Protein AF-T1ANB5-F1 (afdb_monomer)

Foldseek 3Di:
DADQQPPDPPVPDDDDPDADEHEDECAAPRHHVVSSVVVQVPDPDHHHYHYHYPAYDVRVVNVVVVVVVVCVVCVVVDDPPDDDD

Structure (mmCIF, N/CA/C/O backbone):
data_AF-T1ANB5-F1
#
_entry.id   AF-T1ANB5-F1
#
loop_
_atom_site.group_PDB
_atom_site.id
_atom_site.type_symbol
_atom_site.label_atom_id
_atom_site.label_alt_id
_atom_site.label_comp_id
_atom_site.label_asym_id
_atom_site.label_entity_id
_atom_site.label_seq_id
_atom_site.pdbx_PDB_ins_code
_atom_site.Cartn_x
_atom_site.Cartn_y
_atom_site.Cartn_z
_atom_site.occupancy
_atom_site.B_iso_or_equiv
_atom_site.auth_seq_id
_atom_site.auth_comp_id
_atom_site.auth_asym_id
_atom_site.auth_atom_id
_atom_site.pdbx_PDB_model_num
ATOM 1 N N . MET A 1 1 ? 5.662 -3.748 3.805 1.00 53.22 1 MET A N 1
ATOM 2 C CA . MET A 1 1 ? 6.329 -4.536 2.751 1.00 53.22 1 MET A CA 1
ATOM 3 C C . MET A 1 1 ? 5.253 -4.909 1.753 1.00 53.22 1 MET A C 1
ATOM 5 O O . MET A 1 1 ? 4.153 -5.231 2.193 1.00 53.22 1 MET A O 1
ATOM 9 N N . ALA A 1 2 ? 5.536 -4.781 0.463 1.00 45.91 2 ALA A N 1
ATOM 10 C CA . ALA A 1 2 ? 4.602 -5.118 -0.597 1.00 45.91 2 ALA A CA 1
ATOM 11 C C . ALA A 1 2 ? 4.213 -6.609 -0.573 1.00 45.91 2 ALA A C 1
ATOM 13 O O . ALA A 1 2 ? 5.082 -7.446 -0.312 1.00 45.91 2 ALA A O 1
ATOM 14 N N . PRO A 1 3 ? 2.946 -6.966 -0.846 1.00 56.62 3 PRO A N 1
ATOM 15 C CA . PRO A 1 3 ? 2.576 -8.353 -1.092 1.00 56.62 3 PRO A CA 1
ATOM 16 C C . PRO A 1 3 ? 3.220 -8.834 -2.410 1.00 56.62 3 PRO A C 1
ATOM 18 O O . PRO A 1 3 ? 3.139 -8.117 -3.405 1.00 56.62 3 PRO A O 1
ATOM 21 N N . PRO A 1 4 ? 3.848 -10.028 -2.461 1.00 60.69 4 PRO A N 1
ATOM 22 C CA . PRO A 1 4 ? 4.484 -10.563 -3.673 1.00 60.69 4 PRO A CA 1
ATOM 23 C C . PRO A 1 4 ? 3.460 -11.081 -4.701 1.00 60.69 4 PRO A C 1
ATOM 25 O O . PRO A 1 4 ? 3.416 -12.277 -5.004 1.00 60.69 4 PRO A O 1
ATOM 28 N N . VAL A 1 5 ? 2.610 -10.193 -5.223 1.00 56.81 5 VAL A N 1
ATOM 29 C CA . VAL A 1 5 ? 1.555 -10.521 -6.193 1.00 56.81 5 VAL A CA 1
ATOM 30 C C . VAL A 1 5 ? 2.182 -11.161 -7.440 1.00 56.81 5 VAL A C 1
ATOM 32 O O . VAL A 1 5 ? 3.106 -10.612 -8.029 1.00 56.81 5 VAL A O 1
ATOM 35 N N . GLY A 1 6 ? 1.721 -12.365 -7.801 1.00 56.62 6 GLY A N 1
ATOM 36 C CA . GLY A 1 6 ? 2.227 -13.146 -8.942 1.00 56.62 6 GLY A CA 1
ATOM 37 C C . GLY A 1 6 ? 3.211 -14.277 -8.602 1.00 56.62 6 GLY A C 1
ATOM 38 O O . GLY A 1 6 ? 3.461 -15.125 -9.454 1.00 56.62 6 GLY A O 1
ATOM 39 N N . ARG A 1 7 ? 3.735 -14.353 -7.367 1.00 53.03 7 ARG A N 1
ATOM 40 C CA . ARG A 1 7 ? 4.653 -15.436 -6.931 1.00 53.03 7 ARG A CA 1
ATOM 41 C C . ARG A 1 7 ? 3.989 -16.513 -6.062 1.00 53.03 7 ARG A C 1
ATOM 43 O O . ARG A 1 7 ? 4.517 -17.616 -5.950 1.00 53.03 7 ARG A O 1
ATOM 50 N N . TRP A 1 8 ? 2.817 -16.213 -5.503 1.00 53.88 8 TRP A N 1
ATOM 51 C CA . TRP A 1 8 ? 1.938 -17.145 -4.792 1.00 53.88 8 TRP A CA 1
ATOM 52 C C . TRP A 1 8 ? 0.478 -16.924 -5.208 1.00 53.88 8 TRP A C 1
ATOM 54 O O . TRP A 1 8 ? 0.129 -15.797 -5.570 1.00 53.88 8 TRP A O 1
ATOM 64 N N . PRO A 1 9 ? -0.382 -17.960 -5.168 1.00 51.38 9 PRO A N 1
ATOM 65 C CA . PRO A 1 9 ? -1.807 -17.796 -5.422 1.00 51.38 9 PRO A CA 1
ATOM 66 C C . PRO A 1 9 ? -2.430 -16.976 -4.284 1.00 51.38 9 PRO A C 1
ATOM 68 O O . PRO A 1 9 ? -2.754 -17.505 -3.222 1.00 51.38 9 PRO A O 1
ATOM 71 N N . PHE A 1 10 ? -2.588 -15.667 -4.498 1.00 54.31 10 PHE A N 1
ATOM 72 C CA . PHE A 1 10 ? -3.316 -14.784 -3.576 1.00 54.31 10 PHE A CA 1
ATOM 73 C C . PHE A 1 10 ? -4.804 -15.135 -3.484 1.00 54.31 10 PHE A C 1
ATOM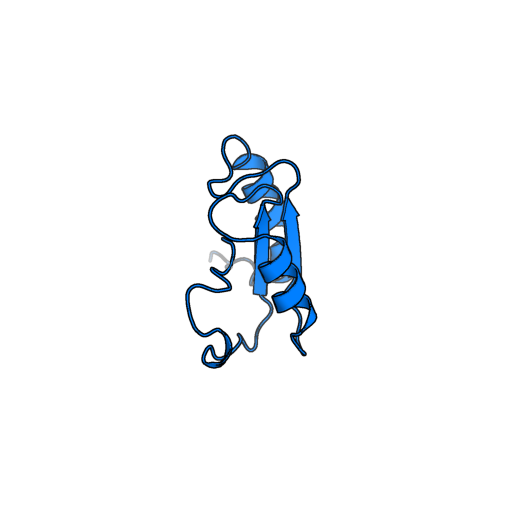 75 O O . PHE A 1 10 ? -5.453 -14.732 -2.526 1.00 54.31 10 PHE A O 1
ATOM 82 N N . ASP A 1 11 ? -5.312 -15.956 -4.406 1.00 53.84 11 ASP A N 1
ATOM 83 C CA . ASP A 1 11 ? -6.674 -16.496 -4.370 1.00 53.84 11 ASP A CA 1
ATOM 84 C C . ASP A 1 11 ? -6.910 -17.436 -3.172 1.00 53.84 11 ASP A C 1
ATOM 86 O O . ASP A 1 11 ? -8.050 -17.655 -2.774 1.00 53.84 11 ASP A O 1
ATOM 90 N N . ALA A 1 12 ? -5.843 -17.979 -2.567 1.00 51.91 12 ALA A N 1
ATOM 91 C CA . ALA A 1 12 ? -5.920 -18.867 -1.402 1.00 51.91 12 ALA A CA 1
ATOM 92 C C . ALA A 1 12 ? -5.616 -18.165 -0.063 1.00 51.91 12 ALA A C 1
ATOM 94 O O . ALA A 1 12 ? -5.634 -18.806 0.991 1.00 51.91 12 ALA A O 1
ATOM 95 N N . LEU A 1 13 ? -5.304 -16.865 -0.077 1.00 61.00 13 LEU A N 1
ATOM 96 C CA . LEU A 1 13 ? -5.012 -16.105 1.135 1.00 61.00 13 LEU A CA 1
ATOM 97 C C . LEU A 1 13 ? -6.315 -15.586 1.741 1.00 61.00 13 LEU A C 1
ATOM 99 O O . LEU A 1 13 ? -6.986 -14.731 1.168 1.00 61.00 13 LEU A O 1
ATOM 103 N N . ALA A 1 14 ? -6.650 -16.079 2.934 1.00 68.56 14 ALA A N 1
ATOM 104 C CA . ALA A 1 14 ? -7.689 -15.468 3.750 1.00 68.56 14 ALA A CA 1
ATOM 1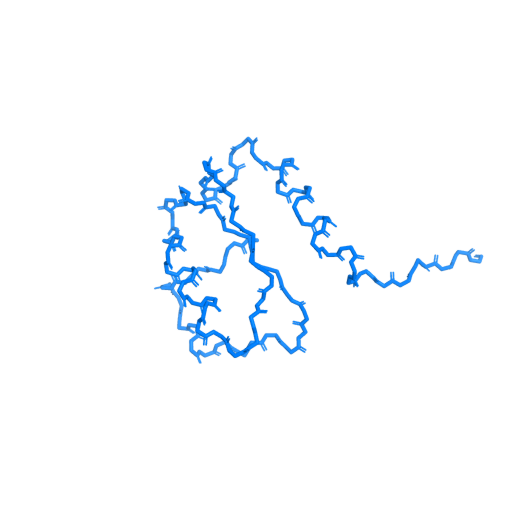05 C C . ALA A 1 14 ? -7.296 -14.009 4.028 1.00 68.56 14 ALA A C 1
ATOM 107 O O . ALA A 1 14 ? -6.308 -13.741 4.719 1.00 68.56 14 ALA A O 1
ATOM 108 N N . LEU A 1 15 ? -8.039 -13.072 3.438 1.00 77.38 15 LEU A N 1
ATOM 109 C CA . LEU A 1 15 ? -7.789 -11.648 3.617 1.00 77.38 15 LEU A CA 1
ATOM 110 C C . LEU A 1 15 ? -7.993 -11.267 5.093 1.00 77.38 15 LEU A C 1
ATOM 112 O O . LEU A 1 15 ? -8.891 -11.810 5.745 1.00 77.38 15 LEU A O 1
ATOM 116 N N . PRO A 1 16 ? -7.196 -10.333 5.640 1.00 81.19 16 PRO A N 1
ATOM 117 C CA . PRO A 1 16 ? -7.377 -9.883 7.013 1.00 81.19 16 PRO A CA 1
ATOM 118 C C . PRO A 1 16 ? -8.773 -9.286 7.219 1.00 81.19 16 PRO A C 1
ATOM 120 O O . PRO A 1 16 ? -9.177 -8.372 6.505 1.00 81.19 16 PRO A O 1
ATOM 123 N N . GLY A 1 17 ? -9.487 -9.744 8.250 1.00 83.50 17 GLY A N 1
ATOM 124 C CA . GLY A 1 17 ? -10.760 -9.155 8.688 1.00 83.50 17 GLY A CA 1
ATOM 125 C C . GLY A 1 17 ? -10.600 -7.850 9.482 1.00 83.50 17 GLY A C 1
ATOM 126 O O . GLY A 1 17 ? -11.491 -7.476 10.239 1.00 83.50 17 GLY A O 1
ATOM 127 N N . CYS A 1 18 ? -9.444 -7.192 9.384 1.00 86.69 18 CYS A N 1
ATOM 128 C CA . CYS A 1 18 ? -9.093 -5.990 10.133 1.00 86.69 18 CYS A CA 1
ATOM 129 C C . CYS A 1 18 ? -8.439 -4.940 9.220 1.00 86.69 18 CYS A C 1
ATOM 131 O O . CYS A 1 18 ? -7.998 -5.273 8.116 1.00 86.69 18 CYS A O 1
ATOM 133 N N . PRO A 1 19 ? -8.350 -3.668 9.658 1.00 89.50 19 PRO A N 1
ATOM 134 C CA . PRO A 1 19 ? -7.608 -2.652 8.923 1.00 89.50 19 PRO A CA 1
ATOM 135 C C . PRO A 1 19 ? -6.156 -3.081 8.699 1.00 89.50 19 PRO A C 1
ATOM 137 O O . PRO A 1 19 ? -5.466 -3.512 9.623 1.00 89.50 19 PRO A O 1
ATOM 140 N N . TRP A 1 20 ? -5.687 -2.946 7.464 1.00 91.44 20 TRP A N 1
ATOM 141 C CA . TRP A 1 20 ? -4.356 -3.371 7.050 1.00 91.44 20 TRP A CA 1
ATOM 142 C C . TRP A 1 20 ? -3.788 -2.412 6.004 1.00 91.44 20 TRP A C 1
ATOM 144 O O . TRP A 1 20 ? -4.515 -1.653 5.356 1.00 91.44 20 TRP A O 1
ATOM 154 N N . LEU A 1 21 ? -2.460 -2.401 5.905 1.00 93.81 21 LEU A N 1
ATOM 155 C CA . LEU A 1 21 ? -1.682 -1.423 5.150 1.00 93.81 21 LEU A CA 1
ATOM 156 C C . LEU A 1 21 ? -0.799 -2.135 4.125 1.00 93.81 21 LEU A C 1
ATOM 158 O O . LEU A 1 21 ? 0.009 -2.991 4.486 1.00 93.81 21 LEU A O 1
ATOM 162 N N . VAL A 1 22 ? -0.888 -1.704 2.871 1.00 94.81 22 VAL A N 1
ATOM 163 C CA . VAL A 1 22 ? 0.032 -2.069 1.793 1.00 94.81 22 VAL A CA 1
ATOM 164 C C . VAL A 1 22 ? 0.918 -0.867 1.485 1.00 94.81 22 VAL A C 1
ATOM 166 O O . VAL A 1 22 ? 0.428 0.237 1.264 1.00 94.81 22 VAL A O 1
ATOM 169 N N . VAL A 1 23 ? 2.236 -1.075 1.466 1.00 96.00 23 VAL A N 1
ATOM 170 C CA . VAL A 1 23 ? 3.207 -0.061 1.030 1.00 96.00 23 VAL A CA 1
ATOM 171 C C . VAL A 1 23 ? 4.009 -0.638 -0.126 1.00 96.00 23 VAL A C 1
ATOM 173 O O . VAL A 1 23 ? 4.665 -1.665 0.058 1.00 96.00 23 VAL A O 1
ATOM 176 N N . GLN A 1 24 ? 3.952 0.028 -1.277 1.00 96.56 24 GLN A N 1
ATOM 177 C CA . GLN A 1 24 ? 4.563 -0.398 -2.535 1.00 96.56 24 GLN A CA 1
ATOM 178 C C . GLN A 1 24 ? 5.461 0.713 -3.084 1.00 96.56 24 GLN A C 1
ATOM 180 O O . GLN A 1 24 ? 5.037 1.867 -3.175 1.00 96.56 24 GLN A O 1
ATOM 185 N N . GLY A 1 25 ? 6.689 0.363 -3.466 1.00 96.94 25 GLY A N 1
ATOM 186 C CA . GLY A 1 25 ? 7.551 1.242 -4.253 1.00 96.94 25 GLY A CA 1
ATOM 187 C C . GLY A 1 25 ? 7.132 1.234 -5.722 1.00 96.94 25 GLY A C 1
ATOM 188 O O . GLY A 1 25 ? 6.863 0.171 -6.273 1.00 96.94 25 GLY A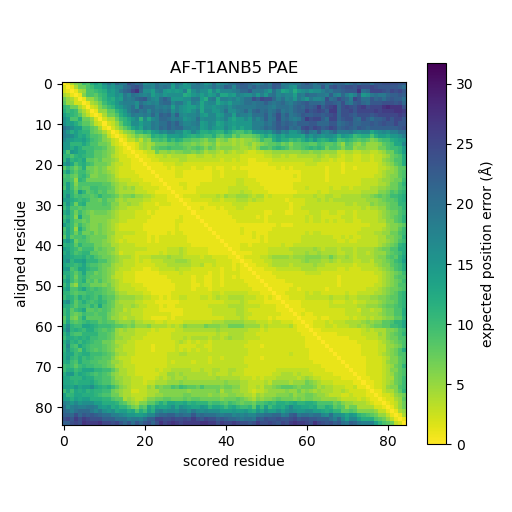 O 1
ATOM 189 N N . GLU A 1 26 ? 7.044 2.400 -6.360 1.00 96.56 26 GLU A N 1
ATOM 190 C CA . GLU A 1 26 ? 6.606 2.498 -7.764 1.00 96.56 26 GLU A CA 1
ATOM 191 C C . GLU A 1 26 ? 7.668 2.062 -8.780 1.00 96.56 26 GLU A C 1
ATOM 193 O O . GLU A 1 26 ? 7.326 1.775 -9.921 1.00 96.56 26 GLU A O 1
ATOM 198 N N . ASN A 1 27 ? 8.932 1.962 -8.363 1.00 96.19 27 ASN A N 1
ATOM 199 C CA . ASN A 1 27 ? 10.037 1.483 -9.194 1.00 96.19 27 ASN A CA 1
ATOM 200 C C . ASN A 1 27 ? 10.543 0.118 -8.701 1.00 96.19 27 ASN A C 1
ATOM 202 O O . ASN A 1 27 ? 11.723 -0.183 -8.863 1.00 96.19 27 ASN A O 1
ATOM 206 N N . ASP A 1 28 ? 9.691 -0.662 -8.025 1.00 94.69 28 ASP A N 1
ATOM 207 C CA . ASP A 1 28 ? 10.042 -1.996 -7.534 1.00 94.69 28 ASP A CA 1
ATOM 208 C C . ASP A 1 28 ? 10.387 -2.920 -8.709 1.00 94.69 28 ASP A C 1
ATOM 210 O O . ASP A 1 28 ? 9.582 -3.192 -9.595 1.00 94.69 28 ASP A O 1
ATOM 214 N N . GLU A 1 29 ? 11.639 -3.358 -8.716 1.00 91.19 29 GLU A N 1
ATOM 215 C CA . GLU A 1 29 ? 12.249 -4.183 -9.746 1.00 91.19 29 GLU A CA 1
ATOM 216 C C . GLU A 1 29 ? 12.040 -5.692 -9.523 1.00 91.19 29 GLU A C 1
ATOM 218 O O . GLU A 1 29 ? 12.383 -6.503 -10.384 1.00 91.19 29 GLU A O 1
ATOM 223 N N . VAL A 1 30 ? 11.498 -6.086 -8.366 1.00 91.44 30 VAL A N 1
ATOM 224 C CA . VAL A 1 30 ? 11.279 -7.486 -7.969 1.00 91.44 30 VAL A CA 1
ATOM 225 C C . VAL A 1 30 ? 9.798 -7.860 -8.033 1.00 91.44 30 VAL A C 1
ATOM 227 O O . VAL A 1 30 ? 9.468 -8.998 -8.375 1.00 91.44 30 VAL A O 1
ATOM 230 N N . VAL A 1 31 ? 8.913 -6.927 -7.686 1.00 88.94 31 VAL A N 1
ATOM 231 C CA . VAL A 1 31 ? 7.456 -7.090 -7.687 1.00 88.94 31 VAL A CA 1
ATOM 232 C C . VAL A 1 31 ? 6.850 -6.006 -8.565 1.00 88.94 31 VAL A C 1
ATOM 234 O O . VAL A 1 31 ? 7.054 -4.831 -8.289 1.00 88.94 31 VAL A O 1
ATOM 237 N N . ASP A 1 32 ? 6.072 -6.396 -9.579 1.00 92.94 32 ASP A N 1
ATOM 238 C CA . ASP A 1 32 ? 5.381 -5.447 -10.458 1.00 92.94 32 ASP A CA 1
ATOM 239 C C . ASP A 1 32 ? 4.417 -4.558 -9.643 1.00 92.94 32 ASP A C 1
ATOM 241 O O . ASP A 1 32 ? 3.411 -5.058 -9.120 1.00 92.94 32 ASP A O 1
ATOM 245 N N . PRO A 1 33 ? 4.685 -3.241 -9.534 1.00 94.00 33 PRO A N 1
ATOM 246 C CA . PRO A 1 33 ? 3.835 -2.329 -8.782 1.00 94.00 33 PRO A CA 1
ATOM 247 C C . PRO A 1 33 ? 2.403 -2.297 -9.315 1.00 94.00 33 PRO A C 1
ATOM 249 O O . PRO A 1 33 ? 1.460 -2.242 -8.525 1.00 94.00 33 PRO A O 1
ATOM 252 N N . GLN A 1 34 ? 2.224 -2.377 -10.638 1.00 94.69 34 GLN A N 1
ATOM 253 C CA . GLN A 1 34 ? 0.902 -2.315 -11.249 1.00 94.69 34 GLN A CA 1
ATOM 254 C C . GLN A 1 34 ? 0.073 -3.545 -10.879 1.00 94.69 34 GLN A C 1
ATOM 256 O O . GLN A 1 34 ? -1.086 -3.403 -10.495 1.00 94.69 34 GLN A O 1
ATOM 261 N N . ALA A 1 35 ? 0.684 -4.732 -10.867 1.00 92.31 35 ALA A N 1
ATOM 262 C CA . ALA A 1 35 ? 0.021 -5.950 -10.410 1.00 92.31 35 ALA A CA 1
ATOM 263 C C . ALA A 1 35 ? -0.476 -5.835 -8.955 1.00 92.31 35 ALA A C 1
ATOM 265 O O . ALA A 1 35 ? -1.565 -6.320 -8.634 1.00 92.31 35 ALA A O 1
ATOM 266 N N . VAL A 1 36 ? 0.285 -5.165 -8.079 1.00 93.06 36 VAL A N 1
ATOM 267 C CA . VAL A 1 36 ? -0.119 -4.897 -6.687 1.00 93.06 36 VAL A CA 1
ATOM 268 C C . VAL A 1 36 ? -1.277 -3.903 -6.620 1.00 93.06 36 VAL A C 1
ATOM 270 O O . VAL A 1 36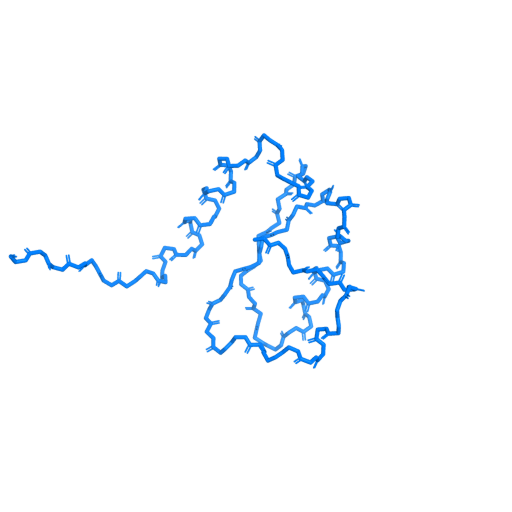 ? -2.219 -4.121 -5.856 1.00 93.06 36 VAL A O 1
ATOM 273 N N . PHE A 1 37 ? -1.245 -2.833 -7.416 1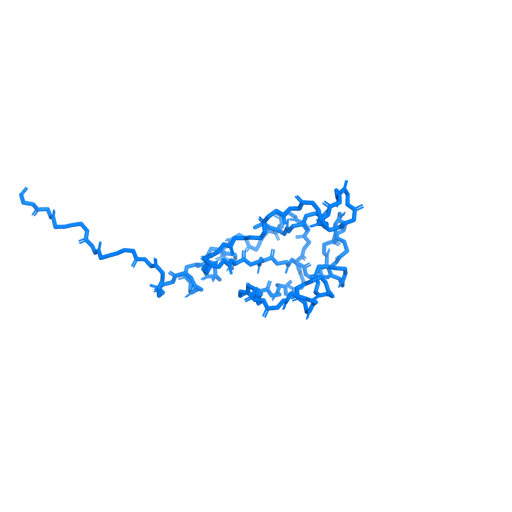.00 94.44 37 PHE A N 1
ATOM 274 C CA . PHE A 1 37 ? -2.327 -1.846 -7.464 1.00 94.44 37 PHE A CA 1
ATOM 275 C C . PHE A 1 37 ? -3.624 -2.469 -7.967 1.00 94.44 37 PHE A C 1
ATOM 277 O O . PHE A 1 37 ? -4.662 -2.330 -7.323 1.00 94.44 37 PHE A O 1
ATOM 284 N N . ASP A 1 38 ? -3.547 -3.236 -9.052 1.00 93.94 38 ASP A N 1
ATOM 285 C CA . ASP A 1 38 ? -4.701 -3.921 -9.618 1.00 93.94 38 ASP A CA 1
ATOM 286 C C . ASP A 1 38 ? -5.252 -4.970 -8.647 1.00 93.94 38 ASP A C 1
ATOM 288 O O . ASP A 1 38 ? -6.463 -5.163 -8.558 1.00 93.94 38 ASP A O 1
ATOM 292 N N . PHE A 1 39 ? -4.382 -5.653 -7.894 1.00 90.62 39 PHE A N 1
ATOM 293 C CA . PHE A 1 39 ? -4.805 -6.566 -6.835 1.00 90.62 39 PHE A CA 1
ATOM 294 C C . PHE A 1 39 ? -5.599 -5.841 -5.751 1.00 90.62 39 PHE A C 1
ATOM 296 O O . PHE A 1 39 ? -6.709 -6.267 -5.446 1.00 90.62 39 PHE A O 1
ATOM 303 N N . VAL A 1 40 ? -5.066 -4.742 -5.211 1.00 92.06 40 VAL A N 1
ATOM 304 C CA . VAL A 1 40 ? -5.747 -3.944 -4.181 1.00 92.06 40 VAL A CA 1
ATOM 305 C C . VAL A 1 40 ? -7.095 -3.425 -4.682 1.00 92.06 40 VAL A C 1
ATOM 307 O O . VAL A 1 40 ? -8.076 -3.465 -3.942 1.00 92.06 40 VAL A O 1
ATOM 310 N N . GLU A 1 41 ? -7.168 -2.989 -5.939 1.00 92.56 41 GLU A N 1
ATOM 311 C CA . GLU A 1 41 ? -8.399 -2.474 -6.540 1.00 92.56 41 GLU A CA 1
ATOM 312 C C . GLU A 1 41 ? -9.508 -3.525 -6.681 1.00 92.56 41 GLU A C 1
ATOM 314 O O . GLU A 1 41 ? -10.684 -3.166 -6.624 1.00 92.56 41 GLU A O 1
ATOM 319 N N . ARG A 1 42 ? -9.155 -4.810 -6.808 1.00 90.75 42 ARG A N 1
ATOM 320 C CA . ARG A 1 42 ? -10.115 -5.923 -6.901 1.00 90.75 42 ARG A CA 1
ATOM 321 C C . ARG A 1 42 ? -10.696 -6.367 -5.555 1.00 90.75 42 ARG A C 1
ATOM 323 O O . ARG A 1 42 ? -11.636 -7.157 -5.549 1.00 90.75 42 ARG A O 1
ATOM 330 N N . LEU A 1 43 ? -10.147 -5.915 -4.428 1.00 87.88 43 LEU A N 1
ATOM 331 C CA . LEU A 1 43 ? -10.604 -6.343 -3.105 1.00 87.88 43 LEU A CA 1
ATOM 332 C C . LEU A 1 43 ? -11.911 -5.646 -2.715 1.00 87.88 43 LEU A C 1
ATOM 334 O O . LEU A 1 43 ? -12.011 -4.423 -2.797 1.00 87.88 43 LEU A O 1
ATOM 338 N N . GLU A 1 44 ? -12.882 -6.410 -2.206 1.00 87.00 44 GLU A N 1
ATOM 339 C CA . GLU A 1 44 ? -14.127 -5.851 -1.653 1.00 87.00 44 GLU A CA 1
ATOM 340 C C . GLU A 1 44 ? -13.844 -4.923 -0.461 1.00 87.00 44 GLU A C 1
ATOM 342 O O . GLU A 1 44 ? -14.376 -3.818 -0.375 1.00 87.00 44 GLU A O 1
ATOM 347 N N . SER A 1 45 ? -12.948 -5.350 0.435 1.00 88.31 45 SER A N 1
ATOM 348 C CA . SER A 1 45 ? -12.447 -4.544 1.550 1.00 88.31 45 SER A CA 1
ATOM 349 C C . SER A 1 45 ? -11.003 -4.129 1.284 1.00 88.31 45 SER A C 1
ATOM 351 O O . SER A 1 45 ? -10.056 -4.854 1.609 1.00 88.31 45 SER A O 1
ATOM 353 N N . LYS A 1 46 ? -10.835 -2.947 0.685 1.00 90.25 46 LYS A N 1
ATOM 354 C CA . LYS A 1 46 ? -9.521 -2.439 0.280 1.00 90.25 46 LYS A CA 1
ATOM 355 C C . LYS A 1 46 ? -8.648 -2.077 1.495 1.00 90.25 46 LYS A C 1
ATOM 357 O O . LYS A 1 46 ? -9.114 -1.357 2.381 1.00 90.25 46 LYS A O 1
ATOM 362 N N . PRO A 1 47 ? -7.378 -2.524 1.548 1.00 92.88 47 PRO A N 1
ATOM 363 C CA . PRO A 1 47 ? -6.406 -1.990 2.496 1.00 92.88 47 PRO A CA 1
ATOM 364 C C . PRO A 1 47 ? -6.120 -0.512 2.223 1.00 92.88 47 PRO A C 1
ATOM 366 O O . PRO A 1 47 ? -6.350 0.001 1.126 1.00 92.88 47 PRO A O 1
ATOM 369 N N . VAL A 1 48 ? -5.503 0.157 3.197 1.00 94.31 48 VAL A N 1
ATOM 370 C CA . VAL A 1 48 ? -4.832 1.432 2.925 1.00 94.31 48 VAL A CA 1
ATOM 371 C C . VAL A 1 48 ? -3.633 1.143 2.024 1.00 94.31 48 VAL A C 1
ATOM 373 O O . VAL A 1 48 ? -2.782 0.330 2.381 1.00 94.31 48 VAL A O 1
ATOM 376 N N . LEU A 1 49 ? -3.556 1.800 0.868 1.00 95.25 49 LEU A N 1
ATOM 377 C CA . LEU A 1 49 ? -2.444 1.668 -0.070 1.00 95.25 49 LEU A CA 1
ATOM 378 C C . LEU A 1 49 ? -1.582 2.931 -0.057 1.00 95.25 49 LEU A C 1
ATOM 380 O O . LEU A 1 49 ? -2.067 4.030 -0.317 1.00 95.25 49 LEU A O 1
ATOM 384 N N . ILE A 1 50 ? -0.285 2.762 0.196 1.00 96.50 50 ILE A N 1
ATOM 385 C CA . ILE A 1 50 ? 0.724 3.812 0.058 1.00 96.50 50 ILE A CA 1
ATOM 386 C C . ILE A 1 50 ? 1.627 3.472 -1.121 1.00 96.50 50 ILE A C 1
ATOM 388 O O . ILE A 1 50 ? 2.339 2.466 -1.107 1.00 96.50 50 ILE A O 1
ATOM 392 N N . ARG A 1 51 ? 1.620 4.359 -2.115 1.00 96.00 51 ARG A N 1
ATOM 393 C CA . ARG A 1 51 ? 2.509 4.325 -3.277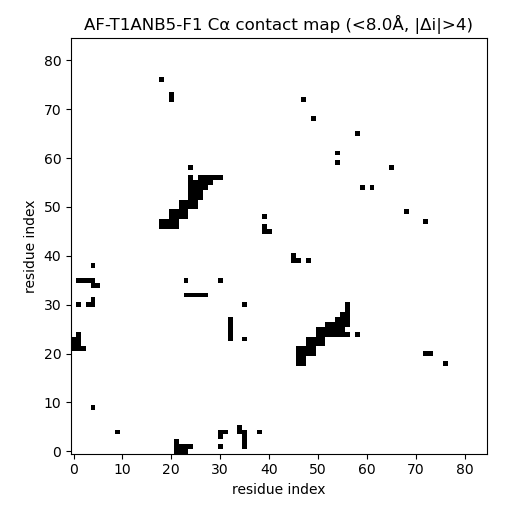 1.00 96.00 51 ARG A CA 1
ATOM 394 C C . ARG A 1 51 ? 3.696 5.243 -3.014 1.00 96.00 51 ARG A C 1
ATOM 396 O O . ARG A 1 51 ? 3.504 6.419 -2.711 1.00 96.00 51 ARG A O 1
ATOM 403 N N . MET A 1 52 ? 4.909 4.705 -3.070 1.00 96.44 52 MET A N 1
ATOM 404 C CA . MET A 1 52 ? 6.133 5.470 -2.840 1.00 96.44 52 MET A CA 1
ATOM 405 C C . MET A 1 52 ? 6.827 5.756 -4.178 1.00 96.44 52 MET A C 1
ATOM 407 O O . MET A 1 52 ? 7.433 4.836 -4.739 1.00 96.44 52 MET A O 1
ATOM 411 N N . PRO A 1 53 ? 6.770 7.002 -4.689 1.00 95.12 53 PRO A N 1
ATOM 412 C CA . PRO A 1 53 ? 7.407 7.357 -5.953 1.00 95.12 53 PRO A CA 1
ATOM 413 C C . PRO A 1 53 ? 8.926 7.218 -5.852 1.00 95.12 53 PRO A C 1
ATOM 415 O O . PRO A 1 53 ? 9.507 7.360 -4.765 1.00 95.12 53 PRO A O 1
ATOM 418 N N . ASP A 1 54 ? 9.572 6.925 -6.980 1.00 94.69 54 ASP A N 1
ATOM 419 C CA . ASP A 1 54 ? 11.030 6.782 -7.107 1.00 94.69 54 ASP A CA 1
ATOM 420 C C . ASP A 1 54 ? 11.649 5.797 -6.099 1.00 94.69 54 ASP A C 1
ATOM 422 O O . ASP A 1 54 ? 12.742 6.011 -5.565 1.00 94.69 54 ASP A O 1
ATOM 426 N N . THR A 1 55 ? 10.912 4.736 -5.761 1.00 96.56 55 THR A N 1
ATOM 427 C CA . THR A 1 55 ? 11.290 3.778 -4.715 1.00 96.56 55 THR A CA 1
ATOM 428 C C . THR A 1 55 ? 11.270 2.359 -5.269 1.00 96.56 55 THR A C 1
ATOM 430 O O . THR A 1 55 ? 10.229 1.899 -5.725 1.00 96.56 55 THR A O 1
ATOM 433 N N . GLY A 1 56 ? 12.422 1.687 -5.22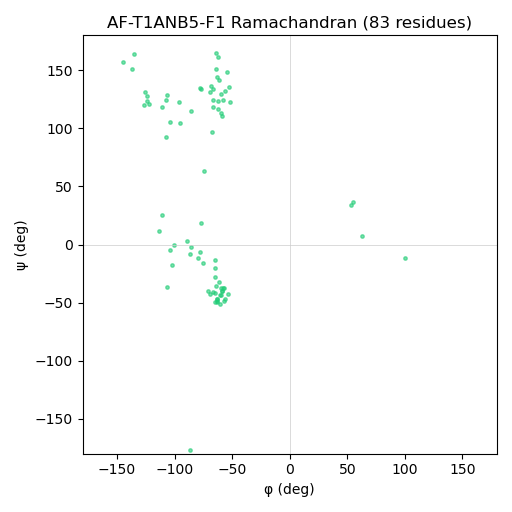0 1.00 93.25 56 GLY A N 1
ATOM 434 C CA . GLY A 1 56 ? 12.574 0.274 -5.585 1.00 93.25 56 GLY A CA 1
ATOM 435 C C . GLY A 1 56 ? 12.284 -0.684 -4.427 1.00 93.25 56 GLY A C 1
ATOM 436 O O . GLY A 1 56 ? 11.967 -0.247 -3.315 1.00 93.25 56 GLY A O 1
ATOM 437 N N . HIS A 1 57 ? 12.464 -1.984 -4.664 1.00 93.19 57 HIS A N 1
ATOM 438 C CA . HIS A 1 57 ? 12.026 -3.064 -3.765 1.00 93.19 57 HIS A CA 1
ATOM 439 C C . HIS A 1 57 ? 12.523 -2.918 -2.319 1.00 93.19 57 HIS A C 1
ATOM 441 O O . HIS A 1 57 ? 11.801 -3.115 -1.342 1.00 93.19 57 HIS A O 1
ATOM 447 N N . PHE A 1 58 ? 13.792 -2.542 -2.177 1.00 93.19 58 PHE A N 1
ATOM 448 C CA . PHE A 1 58 ? 14.473 -2.464 -0.885 1.00 93.19 58 PHE A CA 1
ATOM 449 C C . PHE A 1 58 ? 14.329 -1.106 -0.192 1.00 93.19 58 PHE A C 1
ATOM 451 O O . PHE A 1 58 ? 14.923 -0.895 0.864 1.00 93.19 58 PHE A O 1
ATOM 458 N N . PHE A 1 59 ? 13.576 -0.164 -0.770 1.00 93.69 59 PHE A N 1
ATOM 459 C CA . PHE A 1 59 ? 13.414 1.184 -0.218 1.00 93.69 59 PHE A CA 1
ATOM 460 C C . PHE A 1 59 ? 14.765 1.895 0.020 1.00 93.69 59 PHE A C 1
ATOM 462 O O . PHE A 1 59 ? 14.934 2.629 1.000 1.00 93.69 59 PHE A O 1
ATOM 469 N N . HIS A 1 60 ? 15.750 1.678 -0.865 1.00 91.81 60 HIS A N 1
ATOM 470 C CA . HIS A 1 60 ? 17.096 2.252 -0.752 1.00 91.81 60 HIS A CA 1
ATOM 471 C C . HIS A 1 60 ? 17.038 3.771 -0.550 1.00 91.81 60 HIS A C 1
ATOM 473 O O . HIS A 1 60 ? 16.495 4.495 -1.379 1.00 91.81 60 HIS A O 1
ATOM 479 N N . ARG A 1 61 ? 17.626 4.258 0.552 1.00 93.31 61 ARG A N 1
ATOM 480 C CA . ARG A 1 61 ? 17.613 5.676 0.982 1.00 93.31 61 ARG A CA 1
ATOM 481 C C . ARG A 1 61 ? 16.224 6.261 1.297 1.00 93.31 61 ARG A C 1
ATOM 483 O O . ARG A 1 61 ? 16.138 7.445 1.595 1.00 93.31 61 ARG A O 1
ATOM 490 N N . ARG A 1 62 ? 15.161 5.449 1.311 1.00 94.19 62 ARG A N 1
ATOM 491 C CA . ARG A 1 62 ? 13.767 5.857 1.589 1.00 94.19 62 ARG A CA 1
ATOM 492 C C . ARG A 1 62 ? 13.208 5.278 2.893 1.00 94.19 62 ARG A C 1
ATOM 494 O O . ARG A 1 62 ? 12.017 5.383 3.163 1.00 94.19 62 ARG A O 1
ATOM 501 N N . LEU A 1 63 ? 14.048 4.682 3.746 1.00 92.75 63 LEU A N 1
ATOM 502 C CA . LEU A 1 63 ? 13.610 4.070 5.014 1.00 92.75 63 LEU A CA 1
ATOM 503 C C . LEU A 1 63 ? 12.977 5.076 5.988 1.00 92.75 63 LEU A C 1
ATOM 505 O O . LEU A 1 63 ? 12.065 4.731 6.741 1.00 92.75 63 LEU A O 1
ATOM 509 N N . MET A 1 64 ? 13.436 6.328 5.973 1.00 94.88 64 MET A N 1
ATOM 510 C CA . MET A 1 64 ? 12.864 7.389 6.805 1.00 94.88 64 MET A CA 1
ATOM 511 C C . MET A 1 64 ? 11.474 7.799 6.313 1.00 94.88 64 MET A C 1
ATOM 513 O O . MET A 1 64 ? 10.573 7.968 7.139 1.00 94.88 64 MET A O 1
ATOM 517 N N . ASP A 1 65 ? 11.290 7.872 4.992 1.00 93.25 65 ASP A N 1
ATOM 518 C CA . ASP A 1 65 ? 9.988 8.095 4.361 1.00 93.25 65 ASP A CA 1
ATOM 519 C C . ASP A 1 65 ? 9.034 6.939 4.670 1.00 93.25 65 ASP A C 1
ATOM 521 O O . ASP A 1 65 ? 7.922 7.167 5.139 1.00 93.25 65 ASP A O 1
ATOM 525 N N . LEU A 1 66 ? 9.499 5.692 4.517 1.00 93.62 66 LEU A N 1
ATOM 526 C CA . LEU A 1 66 ? 8.736 4.485 4.838 1.00 93.62 66 LEU A CA 1
ATOM 527 C C . LEU A 1 66 ? 8.262 4.497 6.297 1.00 93.62 66 LEU A C 1
ATOM 529 O O . LEU A 1 66 ? 7.090 4.259 6.584 1.00 93.62 66 LEU A O 1
ATOM 533 N N . ARG A 1 67 ? 9.156 4.826 7.235 1.00 94.44 67 ARG A N 1
ATOM 534 C CA . ARG A 1 67 ? 8.811 4.952 8.657 1.00 94.44 67 ARG A CA 1
ATOM 535 C C . ARG A 1 67 ? 7.743 6.022 8.889 1.00 94.44 67 ARG A C 1
ATOM 537 O O . ARG A 1 67 ? 6.841 5.807 9.698 1.00 94.44 67 ARG A O 1
ATOM 544 N N . GLY A 1 68 ? 7.864 7.173 8.227 1.00 95.19 68 GLY A N 1
ATOM 545 C CA . GLY A 1 68 ? 6.893 8.263 8.315 1.00 95.19 68 GLY A CA 1
ATOM 546 C C . GLY A 1 68 ? 5.521 7.845 7.791 1.00 95.19 68 GLY A C 1
ATOM 547 O O . GLY A 1 68 ? 4.526 7.994 8.498 1.00 95.19 68 GLY A O 1
ATOM 548 N N . ALA A 1 69 ? 5.497 7.238 6.607 1.00 93.62 69 ALA A N 1
ATOM 549 C CA . ALA A 1 69 ? 4.303 6.721 5.953 1.00 93.62 69 ALA A CA 1
ATOM 550 C C . ALA A 1 69 ? 3.563 5.699 6.830 1.00 93.62 69 ALA A C 1
ATOM 552 O O . ALA A 1 69 ? 2.367 5.847 7.082 1.00 93.62 69 ALA A O 1
ATOM 553 N N . VAL A 1 70 ? 4.284 4.715 7.380 1.00 93.81 70 VAL A N 1
ATOM 554 C CA . VAL A 1 70 ? 3.698 3.703 8.272 1.00 93.81 70 VAL A CA 1
ATOM 555 C C . VAL A 1 70 ? 3.143 4.346 9.540 1.00 93.81 70 VAL A C 1
ATOM 557 O O . VAL A 1 70 ? 1.990 4.106 9.884 1.00 93.81 70 VAL A O 1
ATOM 560 N N . ARG A 1 71 ? 3.918 5.201 10.224 1.00 93.69 71 ARG A N 1
ATOM 561 C CA . ARG A 1 71 ? 3.457 5.877 11.451 1.00 93.69 71 ARG A CA 1
ATOM 562 C C . ARG A 1 71 ? 2.211 6.721 11.219 1.00 93.69 71 ARG A C 1
ATOM 564 O O . ARG A 1 71 ? 1.337 6.747 12.081 1.00 93.69 71 ARG A O 1
ATOM 571 N N . HIS A 1 72 ? 2.151 7.423 10.091 1.00 93.19 72 HIS A N 1
ATOM 572 C CA . HIS A 1 72 ? 1.004 8.244 9.736 1.00 93.19 72 HIS A CA 1
ATOM 573 C C . HIS A 1 72 ? -0.243 7.3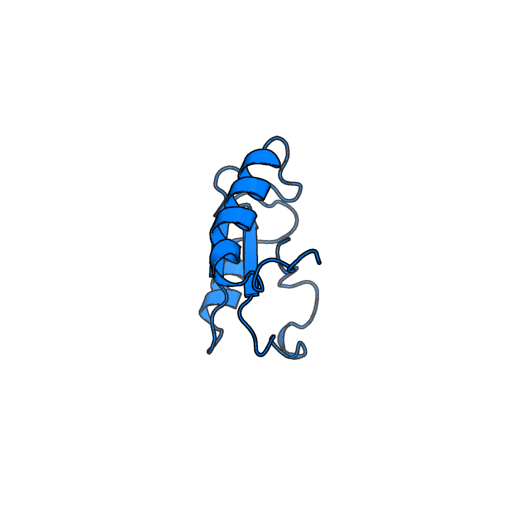80 9.517 1.00 93.19 72 HIS A C 1
ATOM 575 O O . HIS A 1 72 ? -1.275 7.646 10.129 1.00 93.19 72 HIS A O 1
ATOM 581 N N . ALA A 1 73 ? -0.127 6.313 8.721 1.00 91.94 73 ALA A N 1
ATOM 582 C CA . ALA A 1 73 ? -1.255 5.453 8.377 1.00 91.94 73 ALA A CA 1
ATOM 583 C C . ALA A 1 73 ? -1.836 4.696 9.577 1.00 91.94 73 ALA A C 1
ATOM 585 O O . ALA A 1 73 ? -3.052 4.622 9.725 1.00 91.94 73 ALA A O 1
ATOM 586 N N . ILE A 1 74 ? -0.986 4.170 10.466 1.00 92.56 74 ILE A N 1
ATOM 587 C CA . ILE A 1 74 ? -1.455 3.331 11.580 1.00 92.56 74 ILE A CA 1
ATOM 588 C C . ILE A 1 74 ? -1.882 4.129 12.815 1.00 92.56 74 ILE A C 1
ATOM 590 O O . ILE A 1 74 ? -2.302 3.533 13.802 1.00 92.56 74 ILE A O 1
ATOM 594 N N . ARG A 1 75 ? -1.756 5.465 12.815 1.00 90.06 75 ARG A N 1
ATOM 595 C CA . ARG A 1 75 ? -1.982 6.289 14.017 1.00 90.06 75 ARG A CA 1
ATOM 596 C C . ARG A 1 75 ? -3.376 6.089 14.615 1.00 90.06 75 ARG A C 1
ATOM 598 O O . ARG A 1 75 ? -3.506 6.075 15.833 1.00 90.06 75 ARG A O 1
ATOM 605 N N . GL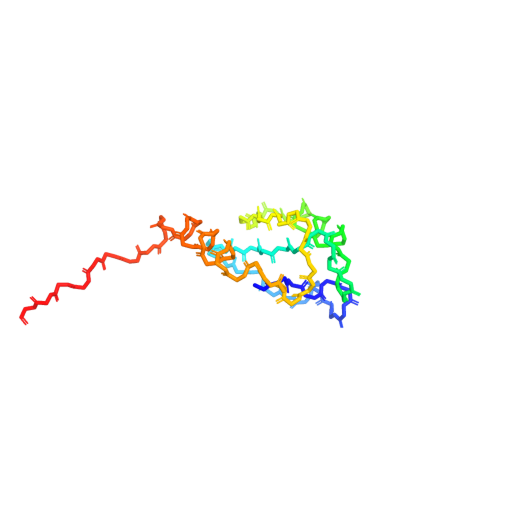Y A 1 76 ? -4.389 5.913 13.766 1.00 87.88 76 GLY A N 1
ATOM 606 C CA . GLY A 1 76 ? -5.767 5.640 14.185 1.00 87.88 76 GLY A CA 1
ATOM 607 C C . GLY A 1 76 ? -6.030 4.193 14.617 1.00 87.88 76 GLY A C 1
ATOM 608 O O . GLY A 1 76 ? -7.126 3.900 15.076 1.00 87.88 76 GLY A O 1
ATOM 609 N N . TRP A 1 77 ? -5.060 3.289 14.459 1.00 91.19 77 TRP A N 1
ATOM 610 C CA . TRP A 1 77 ? -5.181 1.861 14.786 1.00 91.19 77 TRP A CA 1
ATOM 611 C C . TRP A 1 77 ? -4.468 1.489 16.087 1.00 91.19 77 TRP A C 1
ATOM 613 O O . TRP A 1 77 ? -4.516 0.336 16.512 1.00 91.19 77 TRP A O 1
ATOM 623 N N . LEU A 1 78 ? -3.758 2.437 16.702 1.00 87.62 78 LEU A N 1
ATOM 624 C CA . LEU A 1 78 ? -3.016 2.180 17.927 1.00 87.62 78 LEU A CA 1
ATOM 625 C C . LEU A 1 78 ? -3.984 1.912 19.091 1.00 87.62 78 LEU A C 1
ATOM 627 O O . LEU A 1 78 ? -4.955 2.654 19.254 1.00 87.62 78 LEU A O 1
ATOM 631 N N . PRO A 1 79 ? -3.713 0.893 19.927 1.00 87.44 79 PRO A N 1
ATOM 632 C CA . PRO A 1 79 ? -4.448 0.718 21.170 1.00 87.44 79 PRO A CA 1
ATOM 633 C C . PRO A 1 79 ? -4.223 1.929 22.093 1.00 87.44 79 PRO A C 1
ATOM 635 O O . PRO A 1 79 ? -3.240 2.664 21.920 1.00 87.44 79 PRO A O 1
ATOM 638 N N . PRO A 1 80 ? -5.096 2.139 23.093 1.00 87.38 80 PRO A N 1
ATOM 639 C CA . PRO A 1 80 ? -4.890 3.188 24.082 1.00 87.38 80 PRO A CA 1
ATOM 640 C C . PRO A 1 80 ? -3.511 3.048 24.757 1.00 87.38 80 PRO A C 1
ATOM 642 O O . PRO A 1 80 ? -3.008 1.925 24.902 1.00 87.38 80 PRO A O 1
ATOM 645 N N . PRO A 1 81 ? -2.875 4.166 25.166 1.00 86.06 81 PRO A N 1
ATOM 646 C CA . PRO A 1 81 ? -1.630 4.124 25.919 1.00 86.06 81 PRO A CA 1
ATOM 647 C C . PRO A 1 81 ? -1.780 3.217 27.137 1.00 86.06 81 PRO A C 1
ATOM 649 O O . PRO A 1 81 ? -2.781 3.278 27.847 1.00 86.06 81 PRO A O 1
ATOM 652 N N . ARG A 1 82 ? -0.784 2.363 27.374 1.00 84.88 82 ARG A N 1
ATOM 653 C CA . ARG A 1 82 ? -0.780 1.499 28.552 1.00 84.88 82 ARG A CA 1
ATOM 654 C C . ARG A 1 82 ? -0.641 2.394 29.788 1.00 84.88 82 ARG A C 1
ATOM 656 O O . ARG A 1 82 ? 0.356 3.107 29.894 1.00 84.88 82 ARG A O 1
ATOM 663 N N . GLU A 1 83 ? -1.629 2.380 30.679 1.00 84.31 83 GLU A N 1
ATOM 664 C CA . GLU A 1 83 ? -1.525 3.060 31.972 1.00 84.31 83 GLU A CA 1
ATOM 665 C C . GLU A 1 83 ? -0.384 2.412 32.764 1.00 84.31 83 GLU A C 1
ATOM 667 O O . GLU A 1 83 ? -0.339 1.192 32.927 1.00 84.31 83 GLU A O 1
ATOM 672 N N . VAL A 1 84 ? 0.589 3.219 33.186 1.00 77.94 84 VAL A N 1
ATOM 673 C CA . VAL A 1 84 ? 1.662 2.775 34.079 1.00 77.94 84 VAL A CA 1
ATOM 674 C C . VAL A 1 84 ? 1.209 3.145 35.486 1.00 77.94 84 VAL A C 1
ATOM 676 O O . VAL A 1 84 ? 1.182 4.329 35.818 1.00 77.94 84 VAL A O 1
ATOM 679 N N . THR A 1 85 ? 0.772 2.148 36.256 1.00 63.94 85 THR A N 1
ATOM 680 C CA . THR A 1 85 ? 0.528 2.268 37.703 1.00 63.94 85 THR A CA 1
ATOM 681 C C . THR A 1 85 ? 1.807 1.961 38.466 1.00 63.94 85 THR A C 1
ATOM 683 O O . THR A 1 85 ? 2.529 1.033 38.032 1.00 63.94 85 THR A O 1
#

Mean predicted aligned error: 7.05 Å

InterPro domains:
  IPR029058 Alpha/Beta hydrolase fold [G3DSA:3.40.50.1820] (1-81)
  IPR029058 Alpha/Beta hydrolase fold [SSF53474] (3-78)

Solvent-accessible surface area (backbone atoms only — not comparable to full-atom values): 5461 Å² total; per-residue (Å²): 108,58,75,64,61,86,80,55,74,67,90,75,53,83,73,75,96,58,95,48,75,41,41,39,28,66,51,22,83,84,43,60,41,64,59,42,52,57,51,48,69,70,41,93,80,59,57,53,77,45,80,36,77,95,19,34,74,83,34,78,96,36,58,68,57,51,51,51,53,50,54,62,70,47,58,89,70,59,74,79,83,80,83,85,127

Radius of gyration: 14.7 Å; Cα contacts (8 Å, |Δi|>4): 85; chains: 1; bounding box: 32×27×49 Å

pLDDT: mean 85.43, std 14.28, range [45.91, 96.94]

Secondary structure (DSSP, 8-state):
----BTTB-GGGS---SS--EEEEETT-SSS-HHHHHHHHHT-SSPPEEEEETT--TT-TT-HHHHHHHHHHHGGGGPPPPPP--

Nearest PDB structures (foldseek):
  2fuk-assembly1_A-2  TM=9.350E-01  e=6.124E-08  Xanthomonas campestris
  3trd-assembly1_A  TM=9.121E-01  e=2.413E-04  Coxiella burnetii
  7tvw-assembly1_A  TM=7.709E-01  e=3.958E-02  Arabidopsis thaliana
  8qbh-assembly1_A  TM=7.896E-01  e=3.295E-01  Photorhabdus laumondii subsp. laumondii TTO1
  5ugz-assembly2_B  TM=7.272E-01  e=2.528E-01  Escherichia coli

Sequence (85 aa):
MAPPVGRWPFDALALPGCPWLVVQGENDEVVDPQAVFDFVERLESKPVLIRMPDTGHFFHRRLMDLRGAVRHAIRGWLPPPREVT

Organism: NCBI:txid410659